Protein AF-A0A521NNA9-F1 (afdb_monomer_lite)

Sequence (83 aa):
MFFHQWEPSVHADRGQAVGGASALTLAYDPLGRLKQTASGATTTRFLDDDRLIGEYNAAGTTVAARYAHGAGVDAPLVWYEGD

pLDDT: mean 77.56, std 18.74, range [37.5, 97.75]

Radius of gyration: 25.0 Å; chains: 1; bounding box: 40×30×87 Å

Structure (mmCIF, N/CA/C/O backbone):
data_AF-A0A521NNA9-F1
#
_entry.id   AF-A0A521NNA9-F1
#
loop_
_atom_site.group_PDB
_atom_site.id
_atom_site.type_symbol
_atom_site.label_atom_id
_atom_site.label_alt_id
_atom_site.label_comp_id
_atom_site.label_asym_id
_atom_site.label_entity_id
_atom_site.label_seq_id
_atom_site.pdbx_PDB_ins_code
_atom_site.Cartn_x
_atom_site.Cartn_y
_a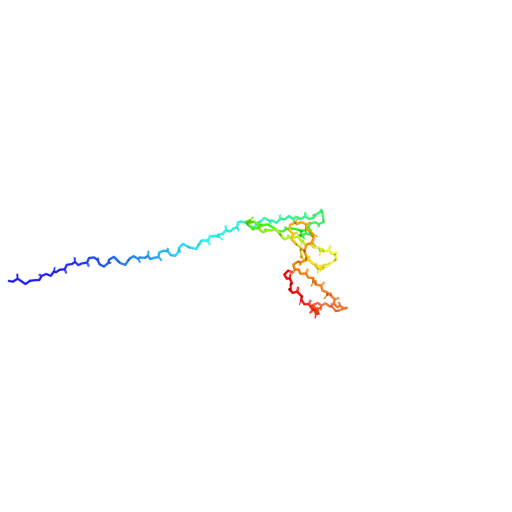tom_site.Cartn_z
_atom_site.occupancy
_atom_site.B_iso_or_equiv
_atom_site.auth_seq_id
_atom_site.auth_comp_id
_atom_site.auth_asym_id
_atom_site.auth_atom_id
_atom_site.pdbx_PDB_model_num
ATOM 1 N N . MET A 1 1 ? 25.506 -20.802 68.731 1.00 39.31 1 MET A N 1
ATOM 2 C CA . MET A 1 1 ? 24.652 -21.696 67.918 1.00 39.31 1 MET A CA 1
ATOM 3 C C . MET A 1 1 ? 23.905 -20.816 66.918 1.00 39.31 1 MET A C 1
ATOM 5 O O . MET A 1 1 ? 23.085 -20.029 67.351 1.00 39.31 1 MET A O 1
ATOM 9 N N . PHE A 1 2 ? 24.497 -20.520 65.758 1.00 37.50 2 PHE A N 1
ATOM 10 C CA . PHE A 1 2 ? 24.482 -21.267 64.482 1.00 37.50 2 PHE A CA 1
ATOM 11 C C . PHE A 1 2 ? 23.128 -21.206 63.722 1.00 37.50 2 PHE A C 1
ATOM 13 O O . PHE A 1 2 ? 22.222 -21.936 64.092 1.00 37.50 2 PHE A O 1
ATOM 20 N N . PHE A 1 3 ? 23.104 -20.385 62.645 1.00 42.69 3 PHE A N 1
ATOM 21 C CA . PHE A 1 3 ? 22.392 -20.492 61.340 1.00 42.69 3 PHE A CA 1
ATOM 22 C C . PHE A 1 3 ? 20.837 -20.541 61.305 1.00 42.69 3 PHE A C 1
ATOM 24 O O . PHE A 1 3 ? 20.210 -21.026 62.229 1.00 42.69 3 PHE A O 1
ATOM 31 N N . HIS A 1 4 ? 20.107 -20.065 60.284 1.00 45.12 4 HIS A N 1
ATOM 32 C CA . HIS A 1 4 ? 20.410 -19.834 58.866 1.00 45.12 4 HIS A CA 1
ATOM 33 C C . HIS A 1 4 ? 19.631 -18.612 58.333 1.00 45.12 4 HIS A C 1
ATOM 35 O O . HIS A 1 4 ? 18.438 -18.449 58.575 1.00 45.12 4 HIS A O 1
ATOM 41 N N . GLN A 1 5 ? 20.351 -17.797 57.572 1.00 60.31 5 GLN A N 1
ATOM 42 C CA . GLN A 1 5 ? 19.897 -16.772 56.636 1.00 60.31 5 GLN A CA 1
ATOM 43 C C . GLN A 1 5 ? 18.856 -17.335 55.650 1.00 60.31 5 GLN A C 1
ATOM 45 O O . GLN A 1 5 ? 19.093 -18.369 55.028 1.00 60.31 5 GLN A O 1
ATOM 50 N N . TRP A 1 6 ? 17.722 -16.646 55.495 1.00 51.50 6 TRP A N 1
ATOM 51 C CA . TRP A 1 6 ? 16.804 -16.836 54.370 1.00 51.50 6 TRP A CA 1
ATOM 52 C C . TRP A 1 6 ? 16.808 -15.549 53.550 1.00 51.50 6 TRP A C 1
ATOM 54 O O . TRP A 1 6 ? 16.239 -14.540 53.961 1.00 51.50 6 TRP A O 1
ATOM 64 N N . GLU A 1 7 ? 17.505 -15.562 52.419 1.00 60.19 7 GLU A N 1
ATOM 65 C CA . GLU A 1 7 ? 17.421 -14.495 51.425 1.00 60.19 7 GLU A CA 1
ATOM 66 C C . GLU A 1 7 ? 16.356 -14.897 50.401 1.00 60.19 7 GLU A C 1
ATOM 68 O O . GLU A 1 7 ? 16.540 -15.903 49.707 1.00 60.19 7 GLU A O 1
ATOM 73 N N . PRO A 1 8 ? 15.239 -14.157 50.266 1.00 46.34 8 PRO A N 1
ATOM 74 C CA . PRO A 1 8 ? 14.361 -14.354 49.130 1.00 46.34 8 PRO A CA 1
ATOM 75 C C . PRO A 1 8 ? 15.155 -13.981 47.883 1.00 46.34 8 PRO A C 1
ATOM 77 O O . PRO A 1 8 ? 15.415 -12.808 47.619 1.00 46.34 8 PRO A O 1
ATOM 80 N N . SER A 1 9 ? 15.554 -14.988 47.109 1.00 63.75 9 SER A N 1
ATOM 81 C CA . SER A 1 9 ? 16.010 -14.771 45.744 1.00 63.75 9 SER A CA 1
ATOM 82 C C . SER A 1 9 ? 14.825 -14.220 44.960 1.00 63.75 9 SER A C 1
ATOM 84 O O . SER A 1 9 ? 13.999 -14.979 44.454 1.00 63.75 9 SER A O 1
ATOM 86 N N . VAL A 1 10 ? 14.712 -12.895 44.878 1.00 56.94 10 VAL A N 1
ATOM 87 C CA . VAL A 1 10 ? 13.887 -12.246 43.862 1.00 56.94 10 VAL A CA 1
ATOM 88 C C . VAL A 1 10 ? 14.511 -12.586 42.515 1.00 56.94 10 VAL A C 1
ATOM 90 O O . VAL A 1 10 ? 15.371 -11.876 42.000 1.00 56.94 10 VAL A O 1
ATOM 93 N N . HIS A 1 11 ? 14.075 -13.703 41.935 1.00 52.03 11 HIS A N 1
ATOM 94 C CA . HIS A 1 11 ? 14.057 -13.834 40.492 1.00 52.03 11 HIS A CA 1
ATOM 95 C C . HIS A 1 11 ? 13.087 -12.761 40.017 1.00 52.03 11 HIS A C 1
ATOM 97 O O . HIS A 1 11 ? 11.874 -12.955 40.013 1.00 52.03 11 HIS A O 1
ATOM 103 N N . ALA A 1 12 ? 13.628 -11.586 39.700 1.00 56.12 12 ALA A N 1
ATOM 104 C CA . ALA A 1 12 ? 12.947 -10.661 38.825 1.00 56.12 12 ALA A CA 1
ATOM 105 C C . ALA A 1 12 ? 12.751 -11.416 37.510 1.00 56.12 12 ALA A C 1
ATOM 107 O O . ALA A 1 12 ? 13.654 -11.487 36.674 1.00 56.12 12 ALA A O 1
ATOM 108 N N . ASP A 1 13 ? 11.590 -12.051 37.388 1.00 62.12 13 ASP A N 1
ATOM 109 C CA . ASP A 1 13 ? 10.967 -12.348 36.116 1.00 62.12 13 ASP A CA 1
ATOM 110 C C . ASP A 1 13 ? 10.995 -11.031 35.337 1.00 62.12 13 ASP A C 1
ATOM 112 O O . ASP A 1 13 ? 10.208 -10.110 35.567 1.00 62.12 13 ASP A O 1
ATOM 116 N N . ARG A 1 14 ? 12.006 -10.894 34.474 1.00 67.06 14 ARG A N 1
ATOM 117 C CA . ARG A 1 14 ? 11.953 -9.929 33.392 1.00 67.06 14 ARG A CA 1
ATOM 118 C C . ARG A 1 14 ? 10.862 -10.436 32.465 1.00 67.06 14 ARG A C 1
ATOM 120 O O . ARG A 1 14 ? 11.157 -11.123 31.487 1.00 67.06 14 ARG A O 1
ATOM 127 N N . GLY A 1 15 ? 9.634 -10.029 32.762 1.00 57.81 15 GLY A N 1
ATOM 128 C CA . GLY A 1 15 ? 8.553 -10.038 31.804 1.00 57.81 15 GLY A CA 1
ATOM 129 C C . GLY A 1 15 ? 9.021 -9.198 30.627 1.00 57.81 15 GLY A C 1
ATOM 130 O O . GLY A 1 15 ? 9.077 -7.970 30.704 1.00 57.81 15 GLY A O 1
ATOM 131 N N . GLN A 1 16 ? 9.454 -9.866 29.562 1.00 70.06 16 GLN A N 1
ATOM 132 C CA . GLN A 1 16 ? 9.743 -9.224 28.292 1.00 70.06 16 GLN A CA 1
ATOM 133 C C . GLN A 1 16 ? 8.402 -8.703 27.785 1.00 70.06 16 GLN A C 1
ATOM 135 O O . GLN A 1 16 ? 7.557 -9.478 27.335 1.00 70.06 16 GLN A O 1
ATOM 140 N N . ALA A 1 17 ? 8.168 -7.398 27.906 1.00 61.06 17 ALA A N 1
ATOM 141 C CA . ALA A 1 17 ? 7.062 -6.778 27.205 1.00 61.06 17 ALA A CA 1
ATOM 142 C C . ALA A 1 17 ? 7.317 -6.984 25.707 1.00 61.06 17 ALA A C 1
ATOM 144 O O . ALA A 1 17 ? 8.224 -6.375 25.140 1.00 61.06 17 ALA A O 1
ATOM 145 N N . VAL A 1 18 ? 6.537 -7.857 25.067 1.00 66.19 18 VAL A N 1
ATOM 146 C CA . VAL A 1 18 ? 6.459 -7.896 23.607 1.00 66.19 18 VAL A CA 1
ATOM 147 C C . VAL A 1 18 ? 5.746 -6.611 23.200 1.00 66.19 18 VAL A C 1
ATOM 149 O O . VAL A 1 18 ? 4.520 -6.525 23.187 1.00 66.19 18 VAL A O 1
ATOM 152 N N . GLY A 1 19 ? 6.527 -5.555 22.993 1.00 57.81 19 GLY A N 1
ATOM 153 C CA . GLY A 1 19 ? 6.015 -4.282 22.522 1.00 57.81 19 GLY A CA 1
ATOM 154 C C . GLY A 1 19 ? 5.461 -4.414 21.105 1.00 57.81 19 GLY A C 1
ATOM 155 O O . GLY A 1 19 ? 6.086 -5.030 20.246 1.00 57.81 19 GLY A O 1
ATOM 156 N N . GLY A 1 20 ? 4.320 -3.766 20.862 1.00 65.31 20 GLY A N 1
ATOM 157 C CA . GLY A 1 20 ? 3.959 -3.291 19.527 1.00 65.31 20 GLY A CA 1
ATOM 158 C C . GLY A 1 20 ? 3.162 -4.248 18.646 1.00 65.31 20 GLY A C 1
ATOM 159 O O . GLY A 1 20 ? 3.543 -4.478 17.504 1.00 65.31 20 GLY A O 1
ATOM 160 N N . ALA A 1 21 ? 2.005 -4.737 19.099 1.00 67.50 21 ALA A N 1
ATOM 161 C CA . ALA A 1 21 ? 0.989 -5.174 18.142 1.00 67.50 21 ALA A CA 1
ATOM 162 C C . ALA A 1 21 ? 0.350 -3.927 17.502 1.00 67.50 21 ALA A C 1
ATOM 164 O O . ALA A 1 21 ? -0.591 -3.347 18.044 1.00 67.50 21 ALA A O 1
ATOM 165 N N . SER A 1 22 ? 0.890 -3.464 16.373 1.00 76.94 22 SER A N 1
ATOM 166 C CA . SER A 1 22 ? 0.205 -2.463 15.553 1.00 76.94 22 SER A CA 1
ATOM 167 C C . SER A 1 22 ? -1.015 -3.111 14.901 1.00 76.94 22 SER A C 1
ATOM 169 O O . SER A 1 22 ? -0.898 -4.136 14.232 1.00 76.94 22 SER A O 1
ATOM 171 N N . ALA A 1 23 ? -2.197 -2.529 15.113 1.00 87.25 23 ALA A N 1
ATOM 172 C CA . ALA A 1 23 ? -3.409 -2.987 14.448 1.00 87.25 23 ALA A CA 1
ATOM 173 C C . ALA A 1 23 ? -3.249 -2.843 12.926 1.00 87.25 23 ALA A C 1
ATOM 175 O O . ALA A 1 23 ? -2.915 -1.761 12.438 1.00 87.25 23 ALA A O 1
ATOM 176 N N . LEU A 1 24 ? -3.496 -3.929 12.190 1.00 93.94 24 LEU A N 1
ATOM 177 C CA . LEU A 1 24 ? -3.489 -3.926 10.733 1.00 93.94 24 LEU A CA 1
ATOM 178 C C . LEU A 1 24 ? -4.880 -3.554 10.218 1.00 93.94 24 LEU A C 1
ATOM 180 O O . LEU A 1 24 ? -5.853 -4.270 10.448 1.00 93.94 24 LEU A O 1
ATOM 184 N N . THR A 1 25 ? -4.968 -2.445 9.493 1.00 96.62 25 THR A N 1
ATOM 185 C CA . THR A 1 25 ? -6.175 -2.048 8.765 1.00 96.62 25 THR A CA 1
ATOM 186 C C . THR A 1 25 ? -6.058 -2.495 7.315 1.00 96.62 25 THR A C 1
ATOM 188 O O . THR A 1 25 ? -5.042 -2.235 6.675 1.00 96.62 25 THR A O 1
ATOM 191 N N . LEU A 1 26 ? -7.104 -3.137 6.794 1.00 97.44 26 LEU A N 1
ATOM 192 C CA . LEU A 1 26 ? -7.211 -3.584 5.403 1.00 97.44 26 LEU A CA 1
ATOM 193 C C . LEU A 1 26 ? -8.305 -2.770 4.710 1.00 97.44 26 LEU A C 1
ATOM 195 O O . LEU A 1 26 ? -9.421 -2.677 5.221 1.00 97.44 26 LEU A O 1
ATOM 199 N N . ALA A 1 27 ? -8.005 -2.197 3.548 1.00 97.56 27 ALA A N 1
ATOM 200 C CA . ALA A 1 27 ? -8.997 -1.540 2.707 1.00 97.56 27 ALA A CA 1
ATOM 201 C C . ALA A 1 27 ? -9.077 -2.231 1.348 1.00 97.56 27 ALA A C 1
ATOM 203 O O . ALA A 1 27 ? -8.055 -2.602 0.768 1.00 97.56 27 ALA A O 1
ATOM 204 N N . TYR A 1 28 ? -10.297 -2.340 0.829 1.00 96.56 28 TYR A N 1
ATOM 205 C CA . TYR A 1 28 ? -10.603 -3.053 -0.406 1.00 96.56 28 TYR A CA 1
ATOM 206 C C . TYR A 1 28 ? -11.141 -2.101 -1.488 1.00 96.56 28 TYR A C 1
ATOM 208 O O . TYR A 1 28 ? -11.592 -0.984 -1.194 1.00 96.56 28 TYR A O 1
ATOM 216 N N . ASP A 1 29 ? -11.035 -2.507 -2.752 1.00 94.12 29 ASP A N 1
ATOM 217 C CA . ASP A 1 29 ? -11.702 -1.862 -3.887 1.00 94.12 29 ASP A CA 1
ATOM 218 C C . ASP A 1 29 ? -13.169 -2.346 -4.030 1.00 94.12 29 ASP A C 1
ATOM 220 O O . ASP A 1 29 ? -13.586 -3.261 -3.315 1.00 94.12 29 ASP A O 1
ATOM 224 N N . PRO A 1 30 ? -13.995 -1.742 -4.910 1.00 95.88 30 PRO A N 1
ATOM 225 C CA . PRO A 1 30 ? -15.387 -2.170 -5.103 1.00 95.88 30 PRO A CA 1
ATOM 226 C C . PRO A 1 30 ? -15.564 -3.604 -5.621 1.00 95.88 30 PRO A C 1
ATOM 228 O O . PRO A 1 30 ? -16.659 -4.148 -5.510 1.00 95.88 30 PRO A O 1
ATOM 231 N N . LEU A 1 31 ? -14.515 -4.208 -6.188 1.00 94.31 31 LEU A N 1
ATOM 232 C CA . LEU A 1 31 ? -14.511 -5.603 -6.633 1.00 94.31 31 LEU A CA 1
ATOM 233 C C . LEU A 1 31 ? -14.124 -6.565 -5.496 1.00 94.31 31 LEU A C 1
ATOM 235 O O . LEU A 1 31 ? -14.127 -7.777 -5.692 1.00 94.31 31 LEU A O 1
ATOM 239 N N . GLY A 1 32 ? -13.813 -6.043 -4.304 1.00 94.50 32 GLY A N 1
ATOM 240 C CA . GLY A 1 32 ? -13.451 -6.823 -3.124 1.00 94.50 32 GLY A CA 1
ATOM 241 C C . GLY A 1 32 ? -11.976 -7.219 -3.059 1.00 94.50 32 GLY A C 1
ATOM 242 O O . GLY A 1 32 ? -11.614 -8.042 -2.220 1.00 94.50 32 GLY A O 1
ATOM 243 N N . ARG A 1 33 ? -11.108 -6.646 -3.901 1.00 94.19 33 ARG A N 1
ATOM 244 C CA . ARG A 1 33 ? -9.660 -6.913 -3.867 1.00 94.19 33 ARG A CA 1
ATOM 245 C C . ARG A 1 33 ? -8.962 -6.006 -2.864 1.00 94.19 33 ARG A C 1
ATOM 247 O O . ARG A 1 33 ? -9.400 -4.876 -2.636 1.00 94.19 33 ARG A O 1
ATOM 254 N N . LEU A 1 34 ? -7.884 -6.495 -2.250 1.00 95.50 34 LEU A N 1
ATOM 255 C CA . LEU A 1 34 ? -7.083 -5.701 -1.319 1.00 95.50 34 LEU A CA 1
ATOM 256 C C . LEU A 1 34 ? -6.425 -4.548 -2.080 1.00 95.50 34 LEU A C 1
ATOM 258 O O . LEU A 1 34 ? -5.720 -4.785 -3.047 1.00 95.50 34 LEU A O 1
ATOM 262 N N . LYS A 1 35 ? -6.638 -3.306 -1.635 1.00 96.94 35 LYS A N 1
ATOM 263 C CA . LYS A 1 35 ? -6.041 -2.118 -2.271 1.00 96.94 35 LYS A CA 1
ATOM 264 C C . LYS A 1 35 ? -5.058 -1.374 -1.377 1.00 96.94 35 LYS A C 1
ATOM 266 O O . LYS A 1 35 ? -4.256 -0.579 -1.861 1.00 96.94 35 LYS A O 1
ATOM 271 N N . GLN A 1 36 ? -5.161 -1.548 -0.058 1.00 97.75 36 GLN A N 1
ATOM 272 C CA . GLN A 1 36 ? -4.300 -0.852 0.894 1.00 97.75 36 GLN A CA 1
ATOM 273 C C . GLN A 1 36 ? -4.233 -1.586 2.233 1.00 97.75 36 GLN A C 1
ATOM 275 O O . GLN A 1 36 ? -5.249 -2.077 2.728 1.00 97.75 36 GLN A O 1
ATOM 280 N N . THR A 1 37 ? -3.058 -1.568 2.855 1.00 97.44 37 THR A N 1
ATOM 281 C CA . THR A 1 37 ? -2.859 -1.904 4.266 1.00 97.44 37 THR A CA 1
ATOM 282 C C . THR A 1 37 ? -2.320 -0.696 5.019 1.00 97.44 37 THR A C 1
ATOM 284 O O . THR A 1 37 ? -1.593 0.126 4.461 1.00 97.44 37 THR A O 1
ATOM 287 N N . ALA A 1 38 ? -2.679 -0.574 6.294 1.00 96.56 38 ALA A N 1
ATOM 288 C CA . ALA A 1 38 ? -2.078 0.397 7.200 1.00 96.56 38 ALA A CA 1
ATOM 289 C C . ALA A 1 38 ? -1.759 -0.259 8.546 1.00 96.56 38 ALA A C 1
ATOM 291 O O . ALA A 1 38 ? -2.619 -0.916 9.132 1.00 96.56 38 ALA A O 1
ATOM 292 N N . SER A 1 39 ? -0.530 -0.080 9.025 1.00 93.75 39 SER A N 1
ATOM 293 C CA . SER A 1 39 ? -0.051 -0.572 10.317 1.00 93.75 39 SER A CA 1
ATOM 294 C C . SER A 1 39 ? 0.837 0.491 10.958 1.00 93.75 39 SER A C 1
ATOM 296 O O . SER A 1 39 ? 1.894 0.843 10.430 1.00 93.75 39 SER A O 1
ATOM 298 N N . GLY A 1 40 ? 0.381 1.058 12.078 1.00 90.38 40 GLY A N 1
ATOM 299 C CA . GLY A 1 40 ? 1.045 2.207 12.695 1.00 90.38 40 GLY A CA 1
ATOM 300 C C . GLY A 1 40 ? 1.125 3.396 11.729 1.00 90.38 40 GLY A C 1
ATOM 301 O O . GLY A 1 40 ? 0.104 3.850 11.218 1.00 90.38 40 GLY A O 1
ATOM 302 N N . ALA A 1 41 ? 2.338 3.895 11.480 1.00 90.88 41 ALA A N 1
ATOM 303 C CA . ALA A 1 41 ? 2.596 4.988 10.536 1.00 90.88 41 ALA A CA 1
ATOM 304 C C . ALA A 1 41 ? 2.818 4.517 9.085 1.00 90.88 41 ALA A C 1
ATOM 306 O O . ALA A 1 41 ? 2.939 5.341 8.179 1.00 90.88 41 ALA A O 1
ATOM 307 N N . THR A 1 42 ? 2.876 3.205 8.850 1.00 93.38 42 THR A N 1
ATOM 308 C CA . THR A 1 42 ? 3.163 2.638 7.532 1.00 93.38 42 THR A CA 1
ATOM 309 C C . THR A 1 42 ? 1.863 2.359 6.797 1.00 93.38 42 THR A C 1
ATOM 311 O O . THR A 1 42 ? 0.978 1.682 7.315 1.00 93.38 42 THR A O 1
ATOM 314 N N . THR A 1 43 ? 1.746 2.872 5.573 1.00 96.88 43 THR A N 1
ATOM 315 C CA . THR A 1 43 ? 0.655 2.542 4.652 1.00 96.88 43 THR A CA 1
ATOM 316 C C . THR A 1 43 ? 1.244 2.045 3.341 1.00 96.88 43 THR A C 1
ATOM 318 O O . THR A 1 43 ? 2.040 2.756 2.724 1.00 96.88 43 THR A O 1
ATOM 321 N N . THR A 1 44 ? 0.802 0.865 2.915 1.00 97.12 44 THR A N 1
ATOM 322 C CA . THR A 1 44 ? 1.158 0.261 1.62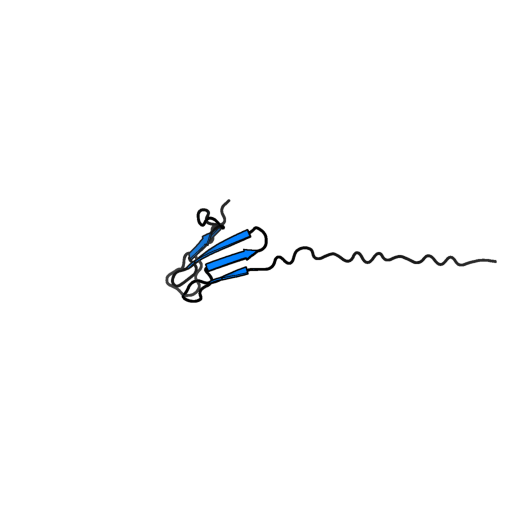9 1.00 97.12 44 THR A CA 1
ATOM 323 C C . THR A 1 44 ? -0.072 0.247 0.741 1.00 97.12 44 THR A C 1
ATOM 325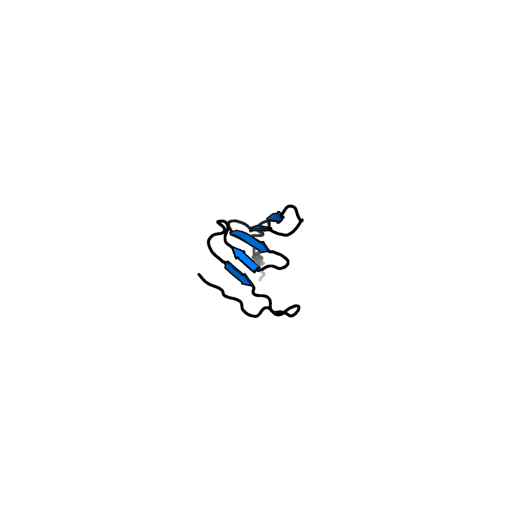 O O . THR A 1 44 ? -1.148 -0.176 1.164 1.00 97.12 44 THR A O 1
ATOM 328 N N . ARG A 1 45 ? 0.071 0.730 -0.490 1.00 97.75 45 ARG A N 1
ATOM 329 C CA . ARG A 1 45 ? -0.968 0.698 -1.521 1.00 97.75 45 ARG A CA 1
ATOM 330 C C . ARG A 1 45 ? -0.617 -0.372 -2.542 1.00 97.75 45 ARG A C 1
ATOM 332 O O . ARG A 1 45 ? 0.525 -0.427 -2.986 1.00 97.75 45 ARG A O 1
ATOM 339 N N . PHE A 1 46 ? -1.601 -1.173 -2.921 1.00 96.62 46 PHE A N 1
ATOM 340 C CA . PHE A 1 46 ? -1.440 -2.276 -3.862 1.00 96.62 46 PHE A CA 1
ATOM 341 C C . PHE A 1 46 ? -2.021 -1.876 -5.215 1.00 96.62 46 PHE A C 1
ATOM 343 O O . PHE A 1 46 ? -3.105 -1.285 -5.288 1.00 96.62 46 PHE A O 1
ATOM 350 N N . LEU A 1 47 ? -1.250 -2.122 -6.270 1.00 94.38 47 LEU A N 1
ATOM 351 C CA . LEU A 1 47 ? -1.694 -1.979 -7.645 1.00 94.38 47 LEU A CA 1
ATOM 352 C C . LEU A 1 47 ? -1.858 -3.375 -8.233 1.00 94.38 47 LEU A C 1
ATOM 354 O O . LEU A 1 47 ? -0.880 -4.106 -8.407 1.00 94.38 47 LEU A O 1
ATOM 358 N N . ASP A 1 48 ? -3.097 -3.692 -8.574 1.00 91.25 48 ASP A N 1
ATOM 359 C CA . ASP A 1 48 ? -3.516 -4.988 -9.079 1.00 91.25 48 ASP A CA 1
ATOM 360 C C . ASP A 1 48 ? -4.391 -4.799 -10.318 1.00 91.25 48 ASP A C 1
ATOM 362 O O . ASP A 1 48 ? -5.275 -3.936 -10.346 1.00 91.25 48 ASP A O 1
ATOM 366 N N . ASP A 1 49 ? -4.167 -5.646 -11.318 1.00 85.31 49 ASP A N 1
ATOM 367 C CA . ASP A 1 49 ? -5.151 -5.924 -12.367 1.00 85.31 49 ASP A CA 1
ATOM 368 C C . ASP A 1 49 ? -5.730 -7.324 -12.102 1.00 85.31 49 ASP A C 1
ATOM 370 O O . ASP A 1 49 ? -6.358 -7.535 -11.063 1.00 85.31 49 ASP A O 1
ATOM 374 N N . ASP A 1 50 ? -5.434 -8.323 -12.933 1.00 85.81 50 ASP A N 1
ATOM 375 C CA . ASP A 1 50 ? -5.731 -9.729 -12.612 1.00 85.81 50 ASP A CA 1
ATOM 376 C C . ASP A 1 50 ? -4.773 -10.328 -11.562 1.00 85.81 50 ASP A C 1
ATOM 378 O O . ASP A 1 50 ? -5.081 -11.338 -10.927 1.00 85.81 50 ASP A O 1
ATOM 382 N N . ARG A 1 51 ? -3.588 -9.728 -11.387 1.00 87.25 51 ARG A N 1
ATOM 383 C CA . ARG A 1 51 ? -2.557 -10.118 -10.410 1.00 87.25 51 ARG A CA 1
ATOM 384 C C . ARG A 1 51 ? -1.873 -8.873 -9.841 1.00 87.25 51 ARG A C 1
ATOM 386 O O . ARG A 1 51 ? -1.865 -7.830 -10.499 1.00 87.25 51 ARG A O 1
ATOM 393 N N . LEU A 1 52 ? -1.237 -9.014 -8.677 1.00 89.50 52 LEU A N 1
ATOM 394 C CA . LEU A 1 52 ? -0.446 -7.950 -8.054 1.00 89.50 52 LEU A CA 1
ATOM 395 C C . LEU A 1 52 ? 0.739 -7.578 -8.927 1.00 89.50 52 LEU A C 1
ATOM 397 O O . LEU A 1 52 ? 1.541 -8.441 -9.279 1.00 89.50 52 LEU 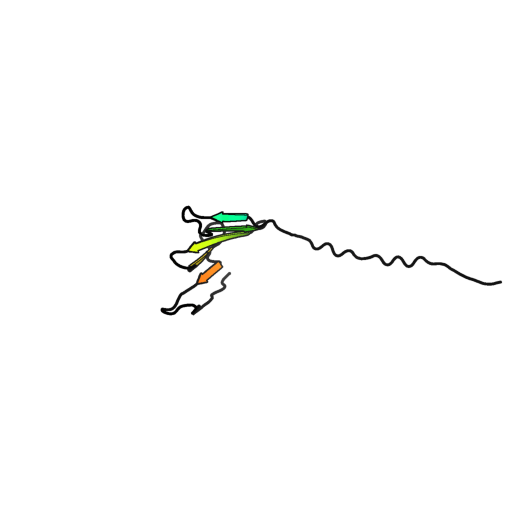A O 1
ATOM 401 N N . ILE A 1 53 ? 0.845 -6.299 -9.276 1.00 91.50 53 ILE A N 1
ATOM 402 C CA . ILE A 1 53 ? 1.923 -5.774 -10.120 1.00 91.50 53 ILE A CA 1
ATOM 403 C C . ILE A 1 53 ? 2.824 -4.789 -9.380 1.00 91.50 53 ILE A C 1
ATOM 405 O O . ILE A 1 53 ? 3.965 -4.584 -9.799 1.00 91.50 53 ILE A O 1
ATOM 409 N N . GLY A 1 54 ? 2.380 -4.217 -8.259 1.00 93.12 54 GLY A N 1
ATOM 410 C CA . GLY A 1 54 ? 3.263 -3.387 -7.450 1.00 93.12 54 GLY A CA 1
ATOM 411 C C . GLY A 1 54 ? 2.707 -2.944 -6.109 1.00 93.12 54 GLY A C 1
ATOM 412 O O . GLY A 1 54 ? 1.499 -2.900 -5.884 1.00 93.12 54 GLY A O 1
ATOM 413 N N . GLU A 1 55 ? 3.637 -2.564 -5.244 1.00 96.19 55 GLU A N 1
ATOM 414 C CA . GLU A 1 55 ? 3.386 -1.977 -3.936 1.00 96.19 55 GLU A CA 1
ATOM 415 C C . GLU A 1 55 ? 3.988 -0.581 -3.880 1.00 96.19 55 GLU A C 1
ATOM 417 O O . GLU A 1 55 ? 5.100 -0.336 -4.356 1.00 96.19 55 GLU A O 1
ATOM 422 N N . TYR A 1 56 ? 3.244 0.341 -3.284 1.00 96.56 56 TYR A N 1
ATOM 423 C CA . TYR A 1 56 ? 3.587 1.751 -3.228 1.00 96.56 56 TYR A CA 1
ATOM 424 C C . TYR A 1 56 ? 3.441 2.289 -1.812 1.00 96.56 56 TYR A C 1
ATOM 426 O O . TYR A 1 56 ? 2.657 1.781 -1.008 1.00 96.56 56 TYR A O 1
ATOM 434 N N . ASN A 1 57 ? 4.150 3.378 -1.531 1.00 96.00 57 ASN A N 1
ATOM 435 C CA . ASN A 1 57 ? 3.957 4.136 -0.302 1.00 96.00 57 ASN A CA 1
ATOM 436 C C . ASN A 1 57 ? 2.542 4.749 -0.208 1.00 96.00 57 ASN A C 1
ATOM 438 O O . ASN A 1 57 ? 1.755 4.748 -1.159 1.00 96.00 57 ASN A O 1
ATOM 442 N N . ALA A 1 58 ? 2.241 5.351 0.944 1.00 95.88 58 ALA A N 1
ATOM 443 C CA . ALA A 1 58 ? 0.966 6.017 1.216 1.00 95.88 58 ALA A CA 1
ATOM 444 C C . ALA A 1 58 ? 0.562 7.059 0.152 1.00 95.88 58 ALA A C 1
ATOM 446 O O . ALA A 1 58 ? -0.623 7.217 -0.135 1.00 95.88 58 ALA A O 1
ATOM 447 N N . ALA A 1 59 ? 1.539 7.757 -0.436 1.00 95.62 59 ALA A N 1
ATOM 448 C CA . ALA A 1 59 ? 1.317 8.776 -1.460 1.00 95.62 59 ALA A CA 1
ATOM 449 C C . ALA A 1 59 ? 1.090 8.189 -2.867 1.00 95.62 59 ALA A C 1
ATOM 451 O O . ALA A 1 59 ? 0.655 8.910 -3.762 1.00 95.62 59 ALA A O 1
ATOM 452 N N . GLY A 1 60 ? 1.375 6.899 -3.080 1.00 94.19 60 GLY A N 1
ATOM 453 C CA . GLY A 1 60 ? 1.303 6.247 -4.390 1.00 94.19 60 GLY A CA 1
ATOM 454 C C . GLY A 1 60 ? 2.413 6.662 -5.361 1.00 94.19 60 GLY A C 1
ATOM 455 O O . GLY A 1 60 ? 2.327 6.352 -6.545 1.00 94.19 60 GLY A O 1
ATOM 456 N N . THR A 1 61 ? 3.432 7.386 -4.893 1.00 91.88 61 THR A N 1
ATOM 457 C CA . THR A 1 61 ? 4.482 7.971 -5.745 1.00 91.88 61 THR A CA 1
ATOM 458 C C . THR A 1 61 ? 5.766 7.155 -5.740 1.00 91.88 61 THR A C 1
ATOM 460 O O . THR A 1 61 ? 6.415 7.032 -6.777 1.00 91.88 61 THR A O 1
ATOM 463 N N . THR A 1 62 ? 6.123 6.579 -4.593 1.00 93.81 62 THR A N 1
ATOM 464 C CA . THR A 1 62 ? 7.314 5.738 -4.447 1.00 93.81 62 THR A CA 1
ATOM 465 C C . THR A 1 62 ? 6.901 4.283 -4.519 1.00 93.81 62 THR A C 1
ATOM 467 O O . THR A 1 62 ? 5.969 3.859 -3.835 1.00 93.81 62 THR A O 1
ATOM 470 N N . VAL A 1 63 ? 7.610 3.532 -5.350 1.00 92.06 63 VAL A N 1
ATOM 471 C CA . VAL A 1 63 ? 7.451 2.090 -5.499 1.00 92.06 63 VAL A CA 1
ATOM 472 C C . VAL A 1 63 ? 8.267 1.411 -4.413 1.00 92.06 63 VAL A C 1
ATOM 474 O O . VAL A 1 63 ? 9.477 1.586 -4.380 1.00 92.06 63 VAL A O 1
ATOM 477 N N . ALA A 1 64 ? 7.604 0.633 -3.566 1.00 91.06 64 ALA A N 1
ATOM 478 C CA . ALA A 1 64 ? 8.266 -0.278 -2.640 1.00 91.06 64 ALA A CA 1
ATOM 479 C C . ALA A 1 64 ? 8.657 -1.581 -3.349 1.00 91.06 64 ALA A C 1
ATOM 481 O O . ALA A 1 64 ? 9.711 -2.143 -3.077 1.00 91.06 64 ALA A O 1
ATOM 482 N N . ALA A 1 65 ? 7.816 -2.032 -4.286 1.00 89.38 65 ALA A N 1
ATOM 483 C CA . ALA A 1 65 ? 8.063 -3.234 -5.063 1.00 89.38 65 ALA A CA 1
ATOM 484 C C . ALA A 1 65 ? 7.294 -3.280 -6.383 1.00 89.38 65 ALA A C 1
ATOM 486 O O . ALA A 1 65 ? 6.225 -2.681 -6.523 1.00 89.38 65 ALA A O 1
ATOM 487 N N . ARG A 1 66 ? 7.813 -4.049 -7.348 1.00 88.06 66 ARG A N 1
ATOM 488 C CA . ARG A 1 66 ? 7.119 -4.393 -8.599 1.00 88.06 66 ARG A CA 1
ATOM 489 C C . ARG A 1 66 ? 7.220 -5.882 -8.863 1.00 88.06 66 ARG A C 1
ATOM 491 O O . ARG A 1 66 ? 8.291 -6.462 -8.714 1.00 88.06 66 ARG A O 1
ATOM 498 N N . TYR A 1 67 ? 6.125 -6.456 -9.334 1.00 84.00 67 TYR A N 1
ATOM 499 C CA . TYR A 1 67 ? 6.025 -7.868 -9.666 1.00 84.00 67 TYR A CA 1
ATOM 500 C C . TYR A 1 67 ? 5.753 -8.017 -11.164 1.00 84.00 67 TYR A C 1
ATOM 502 O O . TYR A 1 67 ? 4.776 -7.481 -11.688 1.00 84.00 67 TYR A O 1
ATOM 510 N N . ALA A 1 68 ? 6.629 -8.743 -11.859 1.00 81.94 68 ALA A N 1
ATOM 511 C CA . ALA A 1 68 ? 6.458 -9.083 -13.267 1.00 81.94 68 ALA A CA 1
ATOM 512 C C . ALA A 1 68 ? 6.085 -10.561 -13.405 1.00 81.94 68 ALA A C 1
ATOM 514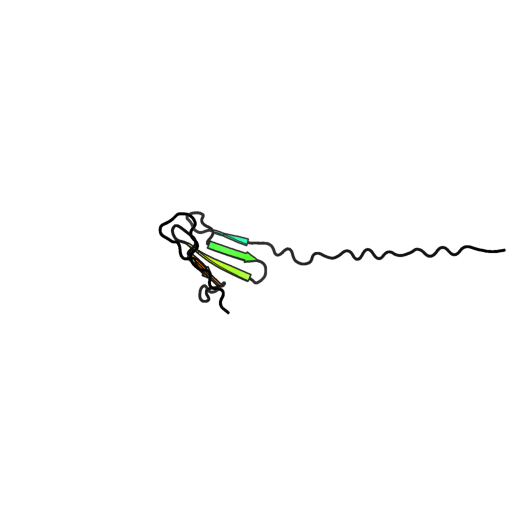 O O . ALA A 1 68 ? 6.805 -11.441 -12.929 1.00 81.94 68 ALA A O 1
ATOM 515 N N . HIS A 1 69 ? 4.971 -10.820 -14.088 1.00 76.56 69 HIS A N 1
ATOM 516 C CA . HIS A 1 69 ? 4.456 -12.166 -14.318 1.00 76.56 69 HIS A CA 1
ATOM 517 C C . HIS A 1 69 ? 4.896 -12.672 -15.691 1.00 76.56 69 HIS A C 1
ATOM 519 O O . HIS A 1 69 ? 4.670 -12.009 -16.703 1.00 76.56 69 HIS A O 1
ATOM 525 N N . GLY A 1 70 ? 5.515 -13.853 -15.737 1.00 70.81 70 GLY A N 1
ATOM 526 C CA . GLY A 1 70 ? 5.747 -14.566 -16.994 1.00 70.81 70 GLY A CA 1
ATOM 527 C C . GLY A 1 70 ? 4.455 -15.138 -17.595 1.00 70.81 70 GLY A C 1
ATOM 528 O O . GLY A 1 70 ? 3.393 -15.114 -16.977 1.00 70.81 70 GLY A O 1
ATOM 529 N N . ALA A 1 71 ? 4.553 -15.721 -18.795 1.00 68.81 71 ALA A N 1
ATOM 530 C CA . ALA A 1 71 ? 3.421 -16.373 -19.471 1.00 68.81 71 ALA A CA 1
ATOM 531 C C . ALA A 1 71 ? 2.905 -17.643 -18.750 1.00 68.81 71 ALA A C 1
ATOM 533 O O . ALA A 1 71 ? 1.846 -18.161 -19.099 1.00 68.81 71 ALA A O 1
ATOM 534 N N . GLY A 1 72 ? 3.647 -18.150 -17.759 1.00 62.41 72 GLY A N 1
ATOM 535 C CA . GLY A 1 72 ? 3.250 -19.271 -16.906 1.00 62.41 72 GLY A CA 1
ATOM 536 C C . GLY A 1 72 ? 2.493 -18.842 -15.642 1.00 62.41 72 GLY A C 1
ATOM 537 O O . GLY A 1 72 ? 2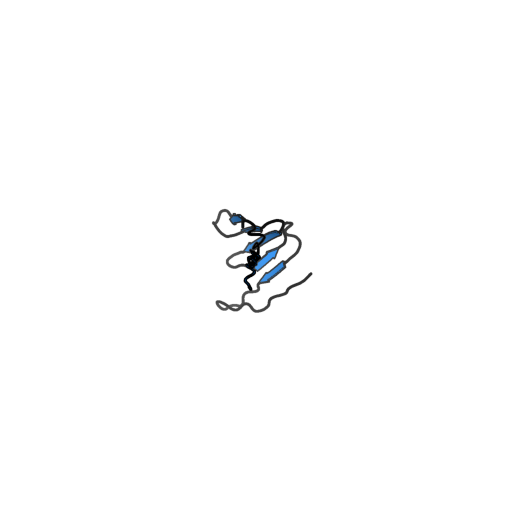.505 -17.679 -15.234 1.00 62.41 72 GLY A O 1
ATOM 538 N N . VAL A 1 73 ? 1.837 -19.812 -15.006 1.00 55.50 73 VAL A N 1
ATOM 539 C CA . VAL A 1 73 ? 1.350 -19.698 -13.622 1.00 55.50 73 VAL A CA 1
ATOM 540 C C . VAL A 1 73 ? 2.574 -19.748 -12.694 1.00 55.50 73 VAL A C 1
ATOM 542 O O . VAL A 1 73 ? 3.457 -20.571 -12.920 1.00 55.50 73 VAL A O 1
ATOM 545 N N . ASP A 1 74 ? 2.647 -18.859 -11.701 1.00 53.16 74 ASP A N 1
ATOM 546 C CA . ASP A 1 74 ? 3.689 -18.839 -10.657 1.00 53.16 74 ASP A CA 1
ATOM 547 C C . ASP A 1 74 ? 5.153 -18.738 -11.132 1.00 53.16 74 ASP A C 1
ATOM 549 O O . ASP A 1 74 ? 6.023 -19.495 -10.704 1.00 53.16 74 ASP A O 1
ATOM 553 N N . ALA A 1 75 ? 5.466 -17.753 -11.979 1.00 53.34 75 ALA A N 1
ATOM 554 C CA . ALA A 1 75 ? 6.852 -17.392 -12.300 1.00 53.34 75 ALA A CA 1
ATOM 555 C C . ALA A 1 75 ? 7.144 -15.918 -11.954 1.00 53.34 75 ALA A C 1
ATOM 557 O O . ALA A 1 75 ? 7.125 -15.075 -12.859 1.00 53.34 75 ALA A O 1
ATOM 558 N N . PRO A 1 76 ? 7.395 -15.573 -10.672 1.00 56.66 76 PRO A N 1
ATOM 559 C CA . PRO A 1 76 ? 7.952 -14.269 -10.327 1.00 56.66 76 PRO A CA 1
ATOM 560 C C . PRO A 1 76 ? 9.386 -14.200 -10.868 1.00 56.66 76 PRO A C 1
ATOM 562 O O . PRO A 1 76 ? 10.284 -14.879 -10.377 1.00 56.66 76 PRO A O 1
ATOM 565 N N . LEU A 1 77 ? 9.592 -13.427 -11.938 1.00 58.50 77 LEU A N 1
ATOM 566 C CA . LEU A 1 77 ? 10.871 -13.394 -12.658 1.00 58.50 77 LEU A CA 1
ATOM 567 C C . LEU A 1 77 ? 11.909 -12.462 -12.012 1.00 58.50 77 LEU A C 1
ATOM 569 O O . LEU A 1 77 ? 13.099 -12.727 -12.149 1.00 58.50 77 LEU A O 1
ATOM 573 N N . VAL A 1 78 ? 11.491 -11.393 -11.318 1.00 58.25 78 VAL A N 1
ATOM 574 C CA . VAL A 1 78 ? 12.391 -10.418 -10.670 1.00 58.25 78 VAL A CA 1
ATOM 575 C C . VAL A 1 78 ? 11.690 -9.707 -9.501 1.00 58.25 78 VAL A C 1
ATOM 577 O O . VAL A 1 78 ? 10.518 -9.354 -9.617 1.00 58.25 78 VAL A O 1
ATOM 580 N N . TRP A 1 79 ? 12.431 -9.452 -8.417 1.00 54.75 79 TRP A N 1
ATOM 581 C CA . TRP A 1 79 ? 12.089 -8.532 -7.326 1.00 54.75 79 TRP A CA 1
ATOM 582 C C . TRP A 1 79 ? 13.174 -7.452 -7.241 1.00 54.75 79 TRP A C 1
ATOM 584 O O . TRP A 1 79 ? 14.361 -7.781 -7.220 1.00 54.75 79 TRP A O 1
ATOM 594 N N . TYR A 1 80 ? 12.776 -6.179 -7.222 1.00 59.22 80 TYR A N 1
ATOM 595 C CA . TYR A 1 80 ? 13.675 -5.051 -6.976 1.00 59.22 80 TYR A CA 1
ATOM 596 C C . TYR A 1 80 ? 13.261 -4.375 -5.670 1.00 59.22 80 TYR A C 1
ATOM 598 O O . TYR A 1 80 ? 12.145 -3.866 -5.582 1.00 59.22 80 TYR A O 1
ATOM 606 N N . GLU A 1 81 ? 14.170 -4.349 -4.699 1.00 54.88 81 GLU A N 1
ATOM 607 C CA . GLU A 1 81 ? 14.114 -3.447 -3.543 1.00 54.88 81 GLU A CA 1
ATOM 608 C C . GLU A 1 81 ? 14.874 -2.172 -3.919 1.00 54.88 81 GLU A C 1
ATOM 610 O O . GLU A 1 81 ? 15.924 -2.253 -4.563 1.00 54.88 81 GLU A O 1
ATOM 615 N N . GLY A 1 82 ? 14.354 -0.996 -3.568 1.00 57.34 82 GLY A N 1
ATOM 616 C CA . GLY A 1 82 ? 15.037 0.266 -3.847 1.00 57.34 82 GLY A CA 1
ATOM 617 C C . GLY A 1 82 ? 14.587 1.398 -2.930 1.00 57.34 82 GLY A C 1
ATOM 618 O O . GLY A 1 82 ? 13.385 1.630 -2.802 1.00 57.34 82 GLY A O 1
ATOM 619 N N . ASP A 1 83 ? 15.583 2.051 -2.322 1.00 45.94 83 ASP A N 1
ATOM 620 C CA . ASP A 1 83 ? 15.502 3.189 -1.389 1.00 45.94 83 ASP A CA 1
ATOM 621 C C . ASP A 1 83 ? 14.964 4.491 -2.017 1.00 45.94 83 ASP A C 1
ATOM 623 O O . ASP A 1 83 ? 15.345 4.815 -3.171 1.00 45.94 83 ASP A O 1
#

Foldseek 3Di:
DDDDDDDPPPPPPPPPPPDDPFDWDFDADPVRHTAWIDGDPWIWGFDDDPHTAFIDGPVNPHTQWGFDDDPDDDDRPDIDGDD

Secondary structure (DSSP, 8-state):
---------------------PPEEEEE-TTS-EEEEEETTEEEEEEESSSEEEEE-TTS-SEEEE--B-SSTT-B-------